Protein AF-X5S9A6-F1 (afdb_monomer_lite)

Secondary structure (DSSP, 8-state):
--HHHHHHHHH---HHHHHHHHHS-TTHHHHHHTT----HHHHHHHHHHHHS-EEEEE-TTS-EEEEETTT--EEEESSHHHHHHHHHHHHHHHS--

Foldseek 3Di:
DDLVVVLCVVPVDDQQVLCCQQPNGRCVSVCVVVVHDDDPVSVVSSVCVSPFPKDWDADPQQKIWIAGPPVRDIAIDSHSSVRVVVSVVVVVVVDDD

Structure (mmCIF, N/CA/C/O backbone):
data_AF-X5S9A6-F1
#
_entry.id   AF-X5S9A6-F1
#
loop_
_atom_site.group_PDB
_atom_site.id
_atom_site.type_symbol
_atom_site.label_atom_id
_atom_site.label_alt_id
_atom_site.label_comp_id
_atom_site.label_asym_id
_atom_site.label_entity_id
_atom_site.label_seq_id
_atom_site.pdbx_PDB_ins_code
_atom_site.Cartn_x
_atom_site.Cartn_y
_atom_site.Cartn_z
_atom_site.occupancy
_atom_site.B_iso_or_equiv
_atom_site.auth_seq_id
_atom_site.auth_comp_id
_atom_site.auth_asym_id
_atom_site.auth_atom_id
_atom_site.pdbx_PDB_model_num
ATOM 1 N N . MET A 1 1 ? -3.697 -2.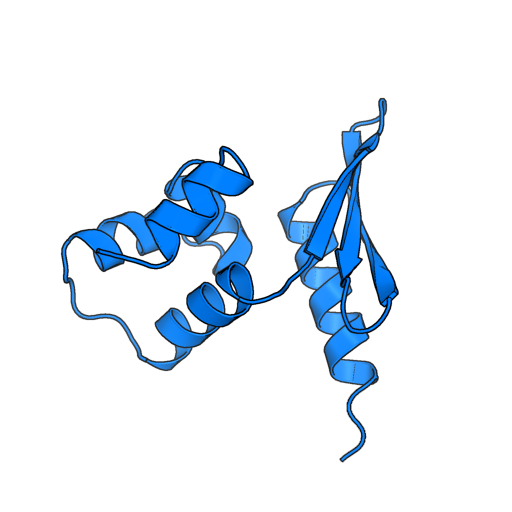917 20.071 1.00 45.66 1 MET A N 1
ATOM 2 C CA . MET A 1 1 ? -2.338 -3.267 19.602 1.00 45.66 1 MET A CA 1
ATOM 3 C C . MET A 1 1 ? -2.434 -3.474 18.107 1.00 45.66 1 MET A C 1
ATOM 5 O O . MET A 1 1 ? -2.884 -4.518 17.668 1.00 45.66 1 MET A O 1
ATOM 9 N N . SER A 1 2 ? -2.266 -2.370 17.382 1.00 59.97 2 SER A N 1
ATOM 10 C CA . SER A 1 2 ? -2.999 -2.079 16.150 1.00 59.97 2 SER A CA 1
ATOM 11 C C . SER A 1 2 ? -2.473 -2.835 14.935 1.00 59.97 2 SER A C 1
ATOM 13 O O . SER A 1 2 ? -1.271 -3.040 14.811 1.00 59.97 2 SER A O 1
ATOM 15 N N . GLU A 1 3 ? -3.372 -3.162 14.005 1.00 64.31 3 GLU A N 1
ATOM 16 C CA . GLU A 1 3 ? -3.083 -3.650 12.643 1.00 64.31 3 GLU A CA 1
ATOM 17 C C . GLU A 1 3 ? -1.916 -2.896 11.970 1.00 64.31 3 GLU A C 1
ATOM 19 O O . GLU A 1 3 ? -1.127 -3.483 11.235 1.00 64.31 3 GLU A O 1
ATOM 24 N N . ILE A 1 4 ? -1.730 -1.618 12.323 1.00 65.88 4 ILE A N 1
ATOM 25 C CA . ILE A 1 4 ? -0.605 -0.770 11.910 1.00 65.88 4 ILE A CA 1
ATOM 26 C C . ILE A 1 4 ? 0.749 -1.390 12.280 1.00 65.88 4 ILE A C 1
ATOM 28 O O . ILE A 1 4 ? 1.659 -1.384 11.462 1.00 65.88 4 ILE A O 1
ATOM 32 N N . ALA A 1 5 ? 0.912 -1.937 13.487 1.00 65.75 5 ALA A N 1
ATOM 33 C CA . ALA A 1 5 ? 2.168 -2.555 13.919 1.00 65.75 5 ALA A CA 1
ATOM 34 C C . ALA A 1 5 ? 2.469 -3.858 13.153 1.00 65.75 5 ALA A C 1
ATOM 36 O O . ALA A 1 5 ? 3.620 -4.107 12.794 1.00 65.75 5 ALA A O 1
ATOM 37 N N . ALA A 1 6 ? 1.439 -4.656 12.845 1.00 66.62 6 ALA A N 1
ATOM 38 C CA . ALA A 1 6 ? 1.579 -5.857 12.019 1.00 66.62 6 ALA A CA 1
ATOM 39 C C . ALA A 1 6 ? 1.980 -5.497 10.578 1.00 66.62 6 ALA A C 1
ATOM 41 O O . ALA A 1 6 ? 2.912 -6.078 10.020 1.00 66.62 6 ALA A O 1
ATOM 42 N N . PHE A 1 7 ? 1.347 -4.467 10.009 1.00 65.38 7 PHE A N 1
ATOM 43 C CA . PHE A 1 7 ? 1.691 -3.939 8.691 1.00 65.38 7 PHE A CA 1
ATOM 44 C C . PHE A 1 7 ? 3.120 -3.366 8.651 1.00 65.38 7 PHE A C 1
ATOM 46 O O . PHE A 1 7 ? 3.887 -3.633 7.725 1.00 65.38 7 PHE A O 1
ATOM 53 N N . GLN A 1 8 ? 3.532 -2.645 9.696 1.00 66.88 8 GLN A N 1
ATOM 54 C CA . GLN A 1 8 ? 4.889 -2.104 9.827 1.00 66.88 8 GLN A CA 1
ATOM 55 C C . GLN A 1 8 ? 5.961 -3.188 9.874 1.00 66.88 8 GLN A C 1
ATOM 57 O O . GLN A 1 8 ? 7.008 -3.029 9.248 1.00 66.88 8 GLN A O 1
ATOM 62 N N . SER A 1 9 ? 5.700 -4.292 10.576 1.00 64.94 9 SER A N 1
ATOM 63 C CA . SER A 1 9 ? 6.631 -5.421 10.646 1.00 64.94 9 SER A CA 1
ATOM 64 C C . SER A 1 9 ? 6.831 -6.083 9.278 1.00 64.94 9 SER A C 1
ATOM 66 O O . SER A 1 9 ? 7.954 -6.440 8.924 1.00 64.94 9 SER A O 1
ATOM 68 N N . LYS A 1 10 ? 5.765 -6.170 8.472 1.00 63.41 10 LYS A N 1
ATOM 69 C CA . LYS A 1 10 ? 5.784 -6.806 7.149 1.00 63.41 10 LYS A CA 1
ATOM 70 C C . LYS A 1 10 ? 6.437 -5.940 6.067 1.00 63.41 10 LYS A C 1
ATOM 72 O O . LYS A 1 10 ? 7.197 -6.458 5.257 1.00 63.41 10 LYS A O 1
ATOM 77 N N . VAL A 1 11 ? 6.149 -4.636 6.048 1.00 64.94 11 VAL A N 1
ATOM 78 C CA . VAL A 1 11 ? 6.542 -3.738 4.940 1.00 64.94 11 VAL A CA 1
ATOM 79 C C . VAL A 1 11 ? 7.728 -2.826 5.310 1.00 64.94 11 VAL A C 1
ATOM 81 O O . VAL A 1 11 ? 8.287 -2.160 4.446 1.00 64.94 11 VAL A O 1
ATOM 84 N N . LYS A 1 12 ? 8.158 -2.792 6.583 1.00 68.06 12 LYS A N 1
ATOM 85 C CA . LYS A 1 12 ? 9.213 -1.891 7.106 1.00 68.06 12 LYS A CA 1
ATOM 86 C C . LYS A 1 12 ? 8.979 -0.404 6.771 1.00 68.06 12 LYS A C 1
ATOM 88 O O . LYS A 1 12 ? 9.913 0.339 6.476 1.00 68.06 12 LYS A O 1
ATOM 93 N N . VAL A 1 13 ? 7.728 0.051 6.837 1.00 69.81 13 VAL A N 1
ATOM 94 C CA . VAL A 1 13 ? 7.328 1.434 6.510 1.00 69.81 13 VAL A CA 1
ATOM 95 C C . VAL A 1 13 ? 7.115 2.254 7.788 1.00 69.81 13 VAL A C 1
ATOM 97 O O . VAL A 1 13 ? 6.608 1.740 8.780 1.00 69.81 13 VAL A O 1
ATOM 100 N N . ARG A 1 14 ? 7.484 3.543 7.782 1.00 76.56 14 ARG A N 1
ATOM 101 C CA . ARG A 1 14 ? 7.240 4.476 8.903 1.00 76.56 14 ARG A CA 1
ATOM 102 C C . ARG A 1 14 ? 5.779 4.946 8.945 1.00 76.56 14 ARG A C 1
ATOM 104 O O . ARG A 1 14 ? 5.157 5.082 7.894 1.00 76.56 14 ARG A O 1
ATOM 111 N N . ASP A 1 15 ? 5.270 5.295 10.132 1.00 72.62 15 ASP A N 1
ATOM 112 C CA . ASP A 1 15 ? 3.919 5.860 10.350 1.00 72.62 15 ASP A CA 1
ATOM 113 C C . ASP A 1 15 ? 3.567 6.956 9.330 1.00 72.62 15 ASP A C 1
ATOM 115 O O . ASP A 1 15 ? 2.489 6.947 8.735 1.00 72.62 15 ASP A O 1
ATOM 119 N N . SER A 1 16 ? 4.511 7.870 9.093 1.00 74.75 16 SER A N 1
ATOM 120 C CA . SER A 1 16 ? 4.323 9.013 8.202 1.00 74.75 16 SER A CA 1
ATOM 121 C C . SER A 1 16 ? 4.103 8.621 6.751 1.00 74.75 16 SER A C 1
ATOM 123 O O . SER A 1 16 ? 3.279 9.225 6.075 1.00 74.75 16 SER A O 1
ATOM 125 N N . ASN A 1 17 ? 4.780 7.572 6.289 1.00 73.69 17 ASN A N 1
ATOM 126 C CA . ASN A 1 17 ? 4.601 7.077 4.932 1.00 73.69 17 ASN A CA 1
ATOM 127 C C . ASN A 1 17 ? 3.249 6.374 4.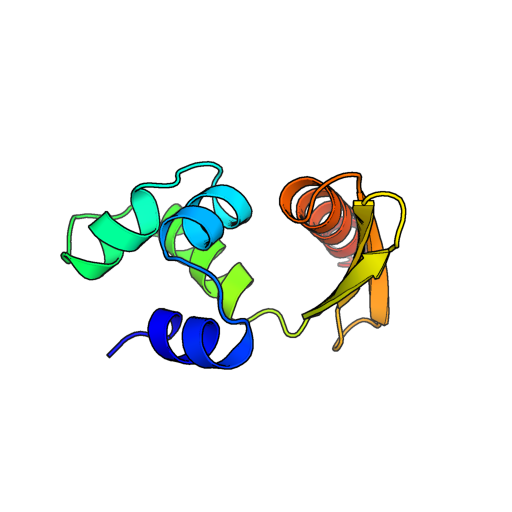795 1.00 73.69 17 ASN A C 1
ATOM 129 O O . ASN A 1 17 ? 2.572 6.580 3.800 1.00 73.69 17 ASN A O 1
ATOM 133 N N . ILE A 1 18 ? 2.803 5.615 5.802 1.00 73.69 18 ILE A N 1
ATOM 134 C CA . ILE A 1 18 ? 1.479 4.969 5.774 1.00 73.69 18 ILE A CA 1
ATOM 135 C C . ILE A 1 18 ? 0.372 6.025 5.661 1.00 73.69 18 ILE A C 1
ATOM 137 O O . ILE A 1 18 ? -0.514 5.902 4.821 1.00 73.69 18 ILE A O 1
ATOM 141 N N . GLY A 1 19 ? 0.438 7.086 6.471 1.00 74.81 19 GLY A N 1
ATOM 142 C CA . GLY A 1 19 ? -0.541 8.173 6.416 1.00 74.81 19 GLY A CA 1
ATOM 143 C C . GLY A 1 19 ? -0.496 8.955 5.101 1.00 74.81 19 GLY A C 1
ATOM 144 O O . GLY A 1 19 ? -1.540 9.262 4.524 1.00 74.81 19 GLY A O 1
ATOM 145 N N . LEU A 1 20 ? 0.708 9.216 4.586 1.00 75.06 20 LEU A N 1
ATOM 146 C CA . LEU A 1 20 ? 0.898 9.872 3.295 1.00 75.06 20 LEU A CA 1
ATOM 147 C C . LEU A 1 20 ? 0.339 9.026 2.138 1.00 75.06 20 LEU A C 1
ATOM 149 O O . LEU A 1 20 ? -0.340 9.555 1.270 1.00 75.06 20 LEU A O 1
ATOM 153 N N . ILE A 1 21 ? 0.554 7.711 2.143 1.00 69.94 21 ILE A N 1
ATOM 154 C CA . ILE A 1 21 ? 0.106 6.833 1.054 1.00 69.94 21 ILE A CA 1
ATOM 155 C C . ILE A 1 21 ? -1.407 6.583 1.127 1.00 69.94 21 ILE A C 1
ATOM 157 O O . ILE A 1 21 ? -2.098 6.656 0.116 1.00 69.94 21 ILE A O 1
ATOM 161 N N . ALA A 1 22 ? -1.944 6.301 2.316 1.00 72.88 22 ALA A N 1
ATOM 162 C CA . ALA A 1 22 ? -3.354 5.950 2.465 1.00 72.88 22 ALA A CA 1
ATOM 163 C C . ALA A 1 22 ? -4.297 7.164 2.372 1.00 72.88 22 ALA A C 1
ATOM 165 O O . ALA A 1 22 ? -5.461 7.017 1.989 1.00 72.88 22 ALA A O 1
ATOM 166 N N . LEU A 1 23 ? -3.825 8.348 2.779 1.00 72.88 23 LEU A N 1
ATOM 167 C CA . LEU A 1 23 ? -4.667 9.528 3.007 1.00 72.88 23 LEU A CA 1
ATOM 168 C C . LEU A 1 23 ? -4.046 10.860 2.573 1.00 72.88 23 LEU A C 1
ATOM 170 O O . LEU A 1 23 ? -4.702 11.888 2.728 1.00 72.88 23 LEU A O 1
ATOM 174 N N . ASN A 1 24 ? -2.805 10.874 2.080 1.00 72.94 24 ASN A N 1
ATOM 175 C CA . ASN A 1 24 ? -2.017 12.095 1.884 1.00 72.94 24 ASN A CA 1
ATOM 176 C C . ASN A 1 24 ? -1.836 12.935 3.173 1.00 72.94 24 ASN A C 1
ATOM 178 O O . ASN A 1 24 ? -1.597 14.138 3.109 1.00 72.94 24 ASN A O 1
ATOM 182 N N . ASP A 1 25 ? -1.933 12.310 4.358 1.00 75.62 25 ASP A N 1
ATOM 183 C CA . ASP A 1 25 ? -1.716 12.956 5.664 1.00 75.62 25 ASP A CA 1
ATOM 184 C C . ASP A 1 25 ? -0.668 12.174 6.482 1.00 75.62 25 ASP A C 1
ATOM 186 O O . ASP A 1 25 ? -0.991 11.165 7.118 1.00 75.62 25 ASP A O 1
ATOM 190 N N . PRO A 1 26 ? 0.592 12.642 6.538 1.00 78.38 26 PRO A N 1
ATOM 191 C CA . PRO A 1 26 ? 1.671 11.942 7.233 1.00 78.38 26 PRO A CA 1
ATOM 192 C C . PRO A 1 26 ? 1.543 11.945 8.765 1.00 78.38 26 PRO A C 1
ATOM 194 O O . PRO A 1 26 ? 2.250 11.199 9.439 1.00 78.38 26 PRO A O 1
ATOM 197 N N . LYS A 1 27 ? 0.674 12.768 9.362 1.00 81.25 27 LYS A N 1
ATOM 198 C CA . LYS A 1 27 ? 0.458 12.790 10.822 1.00 81.25 27 LYS A CA 1
ATOM 199 C C . LYS A 1 27 ? -0.737 11.940 11.243 1.00 81.25 27 LYS A C 1
ATOM 201 O O . LYS A 1 27 ? -0.934 11.718 12.439 1.00 81.25 27 LYS A O 1
ATOM 206 N N . PHE A 1 28 ? -1.529 11.456 10.288 1.00 78.31 28 PHE A N 1
ATOM 207 C CA . PHE A 1 28 ? -2.755 10.722 10.572 1.00 78.31 28 PHE A CA 1
ATOM 208 C C . PHE A 1 28 ? -2.512 9.460 11.401 1.00 78.31 28 PHE A C 1
ATOM 210 O O . PHE A 1 28 ? -3.183 9.246 12.407 1.00 78.31 28 PHE A O 1
ATOM 217 N N . VAL A 1 29 ? -1.529 8.644 11.020 1.00 75.69 29 VAL A N 1
ATOM 218 C CA . VAL A 1 29 ? -1.244 7.364 11.689 1.00 75.69 29 VAL A CA 1
ATOM 219 C C . VAL A 1 29 ? -0.754 7.577 13.120 1.00 75.69 29 VAL A C 1
ATOM 221 O O . VAL A 1 29 ? -1.175 6.859 14.024 1.00 75.69 29 VAL A O 1
ATOM 224 N N . THR A 1 30 ? 0.048 8.619 13.353 1.00 80.44 30 THR A N 1
ATOM 225 C CA . THR A 1 30 ? 0.473 9.026 14.698 1.00 80.44 30 THR A CA 1
ATOM 226 C C . THR A 1 30 ? -0.725 9.461 15.547 1.00 80.44 30 THR A C 1
ATOM 228 O O . THR A 1 30 ? -0.903 8.953 16.649 1.00 80.44 30 THR A O 1
ATOM 231 N N . ARG A 1 31 ? -1.618 10.311 15.015 1.00 77.94 31 ARG A N 1
ATOM 232 C CA . ARG A 1 31 ? -2.856 10.728 15.709 1.00 77.94 31 ARG A CA 1
ATOM 233 C C . ARG A 1 31 ? -3.779 9.547 16.013 1.00 77.94 31 ARG A C 1
ATOM 235 O O . ARG A 1 31 ? -4.375 9.491 17.086 1.00 77.94 31 ARG A O 1
ATOM 242 N N . LEU A 1 32 ? -3.888 8.608 15.076 1.00 76.81 32 LEU A N 1
ATOM 243 C CA . LEU A 1 32 ? -4.672 7.389 15.237 1.00 76.81 32 LEU A CA 1
ATOM 244 C C . LEU A 1 32 ? -4.096 6.506 16.356 1.00 76.81 32 LEU A C 1
ATOM 246 O O . LEU A 1 32 ? -4.853 5.972 17.162 1.00 76.81 32 LEU A O 1
ATOM 250 N N . ARG A 1 33 ? -2.764 6.400 16.450 1.00 72.88 33 ARG A N 1
ATOM 251 C CA . ARG A 1 33 ? -2.058 5.673 17.519 1.00 72.88 33 ARG A CA 1
ATOM 252 C C . ARG A 1 33 ? -2.202 6.354 18.887 1.00 72.88 33 ARG A C 1
ATOM 254 O O . ARG A 1 33 ? -2.313 5.657 19.887 1.00 72.88 33 ARG A O 1
ATOM 261 N N . GLU A 1 34 ? -2.272 7.682 18.924 1.00 79.12 34 GLU A N 1
ATOM 262 C CA . GLU A 1 34 ? -2.549 8.476 20.134 1.00 79.12 34 GLU A CA 1
ATOM 263 C C . GLU A 1 34 ? -4.014 8.402 20.611 1.00 79.12 34 GLU A C 1
ATOM 265 O O . GLU A 1 34 ? -4.363 9.017 21.616 1.00 79.12 34 GLU A O 1
ATOM 270 N N . GLY A 1 35 ? -4.899 7.689 19.900 1.00 69.44 35 GLY A N 1
ATOM 271 C CA . GLY A 1 35 ? -6.316 7.583 20.266 1.00 69.44 35 GLY A CA 1
ATOM 272 C C . GLY A 1 35 ? -7.113 8.870 20.025 1.00 69.44 35 GLY A C 1
ATOM 273 O O . GLY A 1 35 ? -8.184 9.060 20.604 1.00 69.44 35 GLY A O 1
ATOM 274 N N . ARG A 1 36 ? -6.610 9.776 19.175 1.00 75.25 36 ARG A N 1
ATOM 275 C CA . ARG A 1 36 ? -7.319 11.008 18.807 1.00 75.25 36 ARG A CA 1
ATOM 276 C C . ARG A 1 36 ? -8.578 10.674 18.005 1.00 75.25 36 ARG A C 1
ATOM 278 O O . ARG A 1 36 ? -8.631 9.690 17.266 1.00 75.25 36 ARG A O 1
ATOM 285 N N . ARG A 1 37 ? -9.587 11.545 18.107 1.00 71.31 37 ARG A N 1
ATOM 286 C CA . ARG A 1 37 ? -10.847 11.432 17.359 1.00 71.31 37 ARG A CA 1
ATOM 287 C C . ARG A 1 37 ? -10.541 11.401 15.856 1.00 71.31 37 ARG A C 1
ATOM 289 O O . ARG A 1 37 ? -10.034 12.376 15.305 1.00 71.31 37 ARG A O 1
ATOM 296 N N . CYS A 1 38 ? -10.822 10.274 15.212 1.00 70.44 38 CYS A N 1
ATOM 297 C CA . CYS A 1 38 ? -10.667 10.085 13.775 1.00 70.44 38 CYS A CA 1
ATOM 298 C C . CYS A 1 38 ? -12.044 9.930 13.130 1.00 70.44 38 CYS A C 1
ATOM 300 O O . CYS A 1 38 ? -12.968 9.378 13.729 1.00 70.44 38 CYS A O 1
ATOM 302 N N . TRP A 1 39 ? -12.185 10.441 11.910 1.00 75.69 39 TRP A N 1
ATOM 303 C CA . TRP A 1 39 ? -13.396 10.230 11.130 1.00 75.69 39 TRP A CA 1
ATOM 304 C C . TRP A 1 39 ? -13.442 8.763 10.672 1.00 75.69 39 TRP A C 1
ATOM 306 O O . TRP A 1 39 ? -12.416 8.247 10.211 1.00 75.69 39 TRP A O 1
ATOM 316 N N . PRO A 1 40 ? -14.591 8.074 10.797 1.00 72.75 40 PRO A N 1
ATOM 317 C CA . PRO A 1 40 ? -14.692 6.646 10.502 1.00 72.75 40 PRO A CA 1
ATOM 318 C C . PRO A 1 40 ? -14.327 6.305 9.050 1.00 72.75 40 PRO A C 1
ATOM 320 O O . PRO A 1 40 ? -13.642 5.312 8.816 1.00 72.75 40 PRO A O 1
ATOM 323 N N . GLU A 1 41 ? -14.680 7.156 8.085 1.00 72.38 41 GLU A N 1
ATOM 324 C CA . GLU A 1 41 ? -14.304 6.987 6.671 1.00 72.38 41 GLU A CA 1
ATOM 325 C C . GLU A 1 41 ? -12.787 7.059 6.453 1.00 72.38 41 GLU A C 1
ATOM 327 O O . GLU A 1 41 ? -12.204 6.285 5.693 1.00 72.38 41 GLU A O 1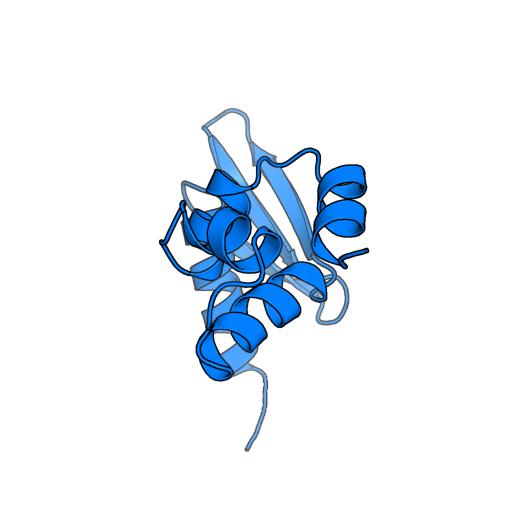
ATOM 332 N N . THR A 1 42 ? -12.123 7.967 7.166 1.00 72.75 42 THR A N 1
ATOM 333 C CA . THR A 1 42 ? -10.671 8.156 7.105 1.00 72.75 42 THR A CA 1
ATOM 334 C C . THR A 1 42 ? -9.939 6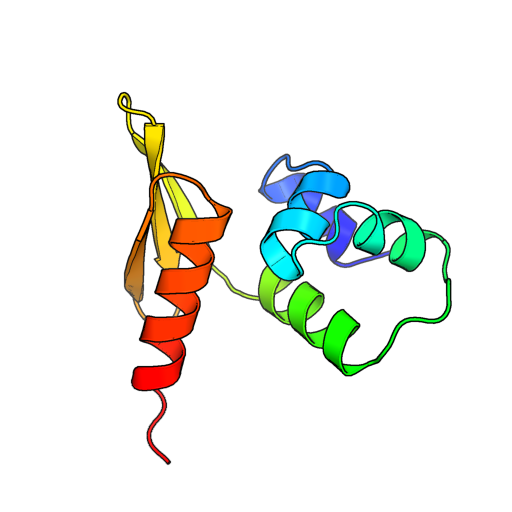.965 7.724 1.00 72.75 42 THR A C 1
ATOM 336 O O . THR A 1 42 ? -8.954 6.479 7.172 1.00 72.75 42 THR A O 1
ATOM 339 N N . ALA A 1 43 ? -10.459 6.431 8.833 1.00 71.25 43 ALA A N 1
ATOM 340 C CA . ALA A 1 43 ? -9.945 5.205 9.435 1.00 71.25 43 ALA A CA 1
ATOM 341 C C . ALA A 1 43 ? -10.157 3.980 8.530 1.00 71.25 43 ALA A C 1
ATOM 343 O O . ALA A 1 43 ? -9.283 3.113 8.482 1.00 71.25 43 ALA A O 1
ATOM 344 N N . LYS A 1 44 ? -11.278 3.923 7.794 1.00 72.56 44 LYS A N 1
ATOM 345 C CA . LYS A 1 44 ? -11.560 2.857 6.826 1.00 72.56 44 LYS A CA 1
ATOM 346 C C . LYS A 1 44 ? -10.512 2.831 5.714 1.00 72.56 44 LYS A C 1
ATOM 348 O O . LYS A 1 44 ? -9.913 1.792 5.503 1.00 72.56 44 LYS A O 1
ATOM 353 N N . LYS A 1 45 ? -10.164 3.975 5.113 1.00 69.81 45 LYS A N 1
ATOM 354 C CA . LYS A 1 45 ? -9.122 4.043 4.063 1.00 69.81 45 LYS A CA 1
ATOM 355 C C . LYS A 1 45 ? -7.763 3.488 4.509 1.00 69.81 45 LYS A C 1
ATOM 357 O O . LYS A 1 45 ? -7.096 2.819 3.727 1.00 69.81 45 LYS A O 1
ATOM 362 N N . VAL A 1 46 ? -7.355 3.748 5.755 1.00 70.81 46 VAL A N 1
ATOM 363 C CA . VAL A 1 46 ? -6.097 3.208 6.307 1.00 70.81 46 VAL A CA 1
ATOM 364 C C . VAL A 1 46 ? -6.212 1.721 6.603 1.00 70.81 46 VAL A C 1
ATOM 366 O O . VAL A 1 46 ? -5.260 0.991 6.359 1.00 70.81 46 VAL A O 1
ATOM 369 N N . ARG A 1 47 ? -7.361 1.250 7.095 1.00 71.00 47 ARG A N 1
ATOM 370 C CA . ARG A 1 47 ? -7.600 -0.188 7.275 1.00 71.00 47 ARG A CA 1
ATOM 371 C C . ARG A 1 47 ? -7.640 -0.934 5.951 1.00 71.00 47 ARG A C 1
ATOM 373 O O . ARG A 1 47 ? -6.965 -1.944 5.846 1.00 71.00 47 ARG A O 1
ATOM 380 N N . ASP A 1 48 ? -8.309 -0.401 4.936 1.00 69.38 48 ASP A N 1
ATOM 381 C CA . ASP A 1 48 ? -8.313 -0.971 3.587 1.00 69.38 48 ASP A CA 1
ATOM 382 C C . ASP A 1 48 ? -6.884 -1.042 3.031 1.00 69.38 48 ASP A C 1
ATOM 384 O O . ASP A 1 48 ? -6.488 -2.059 2.481 1.00 69.38 48 ASP A O 1
ATOM 388 N N . PHE A 1 49 ? -6.071 0.001 3.243 1.00 69.25 49 PHE A N 1
ATOM 389 C CA . PHE A 1 49 ? -4.648 -0.011 2.885 1.00 69.25 49 PHE A CA 1
ATOM 390 C C . PHE A 1 49 ? -3.855 -1.088 3.638 1.00 69.25 49 PHE A C 1
ATOM 392 O O . PHE A 1 49 ? -3.040 -1.781 3.046 1.00 69.25 49 PHE A O 1
ATOM 399 N N . MET A 1 50 ? -4.089 -1.263 4.940 1.00 67.31 50 MET A N 1
ATOM 400 C CA . MET A 1 50 ? -3.388 -2.284 5.730 1.00 67.31 50 MET A CA 1
ATOM 401 C C . MET A 1 50 ? -3.866 -3.712 5.440 1.00 67.31 50 MET A C 1
ATOM 403 O O . MET A 1 50 ? -3.088 -4.653 5.593 1.00 67.31 50 MET A O 1
ATOM 407 N N . SER A 1 51 ? -5.138 -3.866 5.074 1.00 64.06 51 SER A N 1
ATOM 408 C CA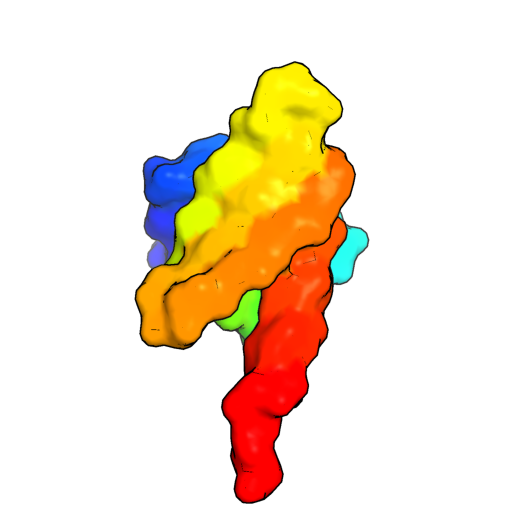 . SER A 1 51 ? -5.796 -5.145 4.810 1.00 64.06 51 SER A CA 1
ATOM 409 C C . SER A 1 51 ? -5.601 -5.615 3.375 1.00 64.06 51 SER A C 1
ATOM 411 O O . SER A 1 51 ? -5.642 -6.820 3.139 1.00 64.06 51 SER A O 1
ATOM 413 N N . ALA A 1 52 ? -5.405 -4.700 2.423 1.00 64.56 52 ALA A N 1
ATOM 414 C CA . ALA A 1 52 ? -5.205 -5.074 1.036 1.00 64.56 52 ALA A CA 1
ATOM 415 C C . ALA A 1 52 ? -3.889 -5.850 0.905 1.00 64.56 52 ALA A C 1
ATOM 417 O O . ALA A 1 52 ? -2.798 -5.390 1.256 1.00 64.56 52 ALA A O 1
ATOM 418 N N . ALA A 1 53 ? -4.011 -7.083 0.430 1.00 65.19 53 ALA A N 1
ATOM 419 C CA . ALA A 1 53 ? -2.891 -7.969 0.221 1.00 65.19 53 ALA A CA 1
ATOM 420 C C . ALA A 1 53 ? -2.216 -7.579 -1.096 1.00 65.19 53 ALA A C 1
ATOM 422 O O . ALA A 1 53 ? -2.442 -8.216 -2.111 1.00 65.19 53 ALA A O 1
ATOM 423 N N . TYR A 1 54 ? -1.394 -6.531 -1.107 1.00 73.06 54 TYR A N 1
ATOM 424 C CA . TYR A 1 54 ? -0.598 -6.172 -2.282 1.00 73.06 54 TYR A CA 1
ATOM 425 C C . TYR A 1 54 ? 0.899 -6.360 -2.037 1.00 73.06 54 TYR A C 1
ATOM 427 O O . TYR A 1 54 ? 1.414 -6.192 -0.928 1.00 73.06 54 TYR A O 1
ATOM 435 N N . THR A 1 55 ? 1.615 -6.705 -3.102 1.00 81.94 55 THR A N 1
ATOM 436 C CA . THR A 1 55 ? 3.077 -6.642 -3.166 1.00 81.94 55 THR A CA 1
ATOM 437 C C . THR A 1 55 ? 3.488 -5.456 -4.025 1.00 81.94 55 THR A C 1
ATOM 439 O O . THR A 1 55 ? 2.739 -5.020 -4.895 1.00 81.94 55 THR A O 1
ATOM 442 N N . HIS A 1 56 ? 4.675 -4.905 -3.787 1.00 85.81 56 HIS A N 1
ATOM 443 C CA . HIS A 1 56 ? 5.250 -3.916 -4.691 1.00 85.81 56 HIS A CA 1
ATOM 444 C C . HIS A 1 56 ? 6.746 -4.149 -4.869 1.00 85.81 56 HIS A C 1
ATOM 446 O O . HIS A 1 56 ? 7.403 -4.718 -3.996 1.00 85.81 56 HIS A O 1
ATOM 452 N N . ILE A 1 57 ? 7.262 -3.695 -6.005 1.00 86.75 57 ILE A N 1
ATOM 453 C CA . ILE A 1 57 ? 8.688 -3.612 -6.308 1.00 86.75 57 ILE A CA 1
ATOM 454 C C . ILE A 1 57 ? 9.014 -2.191 -6.761 1.00 86.75 57 ILE A C 1
ATOM 456 O O . ILE A 1 57 ? 8.169 -1.517 -7.352 1.00 86.75 57 ILE A O 1
ATOM 460 N N . THR A 1 58 ? 10.241 -1.754 -6.503 1.00 90.75 58 THR A N 1
ATOM 461 C CA . THR A 1 58 ? 10.784 -0.510 -7.054 1.00 90.75 58 THR A CA 1
ATOM 462 C C . THR A 1 58 ? 11.880 -0.872 -8.042 1.00 90.75 58 THR A C 1
ATOM 464 O O . THR A 1 58 ? 12.818 -1.591 -7.693 1.00 90.75 58 THR A O 1
ATOM 467 N N . THR A 1 59 ? 11.741 -0.422 -9.281 1.00 92.00 59 THR A N 1
ATOM 468 C CA . THR A 1 59 ? 12.720 -0.632 -10.348 1.00 92.00 59 THR A CA 1
ATOM 469 C C . THR A 1 59 ? 13.918 0.306 -10.181 1.00 92.00 59 THR A C 1
ATOM 471 O O . THR A 1 59 ? 13.886 1.265 -9.410 1.00 92.00 59 THR A O 1
ATOM 474 N N . ALA A 1 60 ? 15.009 0.023 -10.898 1.00 92.62 60 ALA A N 1
ATOM 475 C CA . ALA A 1 60 ? 16.258 0.783 -10.784 1.00 92.62 60 ALA A CA 1
ATOM 476 C C . ALA A 1 60 ? 16.122 2.267 -11.179 1.00 92.62 60 ALA A C 1
ATOM 478 O O . ALA A 1 60 ? 16.876 3.100 -10.688 1.00 92.62 60 ALA A O 1
ATOM 479 N N . ASP A 1 61 ? 15.155 2.594 -12.038 1.00 92.00 61 ASP A N 1
ATOM 480 C CA . ASP A 1 61 ? 14.806 3.959 -12.453 1.00 92.00 61 ASP A CA 1
ATOM 481 C C . ASP A 1 61 ? 13.841 4.669 -11.480 1.00 92.00 61 ASP A C 1
ATOM 483 O O . ASP A 1 61 ? 13.455 5.810 -11.718 1.00 92.00 61 ASP A O 1
ATOM 487 N N . GLY A 1 62 ? 13.463 4.020 -10.373 1.00 86.56 62 GLY A N 1
ATOM 488 C CA . GLY A 1 62 ? 12.589 4.584 -9.344 1.00 86.56 62 GLY A CA 1
ATOM 489 C C . GLY A 1 62 ? 11.094 4.342 -9.561 1.00 86.56 62 GLY A C 1
ATOM 490 O O . GLY A 1 62 ? 10.304 4.704 -8.688 1.00 86.56 62 GLY A O 1
ATOM 491 N N . THR A 1 63 ? 10.688 3.696 -10.657 1.00 93.19 63 THR A N 1
ATOM 492 C CA . THR A 1 63 ? 9.280 3.337 -10.874 1.00 93.19 63 THR A CA 1
ATOM 493 C C . THR A 1 63 ? 8.823 2.307 -9.840 1.00 93.19 63 THR A C 1
ATOM 495 O O . THR A 1 63 ? 9.493 1.313 -9.563 1.00 93.19 63 THR A O 1
ATOM 498 N N . VAL A 1 64 ? 7.652 2.525 -9.252 1.00 93.06 64 VAL A N 1
ATOM 499 C CA . VAL A 1 64 ? 7.021 1.578 -8.335 1.00 93.06 64 VAL A CA 1
ATOM 500 C C . VAL A 1 64 ? 5.954 0.802 -9.081 1.00 93.06 64 VAL A C 1
ATOM 502 O O . VAL A 1 64 ? 5.043 1.389 -9.656 1.00 93.06 64 VAL A O 1
ATOM 505 N N . ILE A 1 65 ? 6.051 -0.523 -9.038 1.00 92.31 65 ILE A N 1
ATOM 506 C CA . ILE A 1 65 ? 5.052 -1.448 -9.572 1.00 92.31 65 ILE A CA 1
ATOM 507 C C . ILE A 1 65 ? 4.378 -2.115 -8.383 1.00 92.31 65 ILE A C 1
ATOM 509 O O . ILE A 1 65 ? 5.052 -2.713 -7.546 1.00 92.31 65 ILE A O 1
ATOM 513 N N . ILE A 1 66 ? 3.057 -2.020 -8.307 1.00 90.56 66 ILE A N 1
ATOM 514 C CA . ILE A 1 66 ? 2.238 -2.601 -7.249 1.00 90.56 66 ILE A CA 1
ATOM 515 C C . ILE A 1 66 ? 1.273 -3.620 -7.843 1.00 90.56 66 ILE A C 1
ATOM 517 O O . ILE A 1 66 ? 0.677 -3.388 -8.893 1.00 90.56 66 ILE A O 1
ATOM 521 N N . ARG A 1 67 ? 1.110 -4.752 -7.167 1.00 87.62 67 ARG A N 1
ATOM 522 C CA . ARG A 1 67 ? 0.203 -5.821 -7.564 1.00 87.62 67 ARG A CA 1
ATOM 523 C C . ARG A 1 67 ? -0.686 -6.207 -6.400 1.00 87.62 67 ARG A C 1
ATOM 525 O O . ARG A 1 67 ? -0.186 -6.582 -5.344 1.00 87.62 67 ARG A O 1
ATOM 532 N N . ASP A 1 68 ? -1.986 -6.180 -6.630 1.00 85.69 68 ASP A N 1
ATOM 533 C CA . ASP A 1 68 ? -2.962 -6.790 -5.743 1.00 85.69 68 ASP A CA 1
ATOM 534 C C . ASP A 1 68 ? -2.907 -8.321 -5.874 1.00 85.69 68 ASP A C 1
ATOM 536 O O . ASP A 1 68 ? -2.968 -8.870 -6.979 1.00 85.69 68 ASP A O 1
ATOM 540 N N . ILE A 1 69 ? -2.727 -9.019 -4.753 1.00 79.56 69 ILE A N 1
ATOM 541 C CA . ILE A 1 69 ? -2.549 -10.477 -4.716 1.00 79.56 69 ILE A CA 1
ATOM 542 C C . ILE A 1 69 ? -3.884 -11.178 -4.977 1.00 79.56 69 ILE A C 1
ATOM 544 O O . ILE A 1 69 ? -3.893 -12.199 -5.660 1.00 79.56 69 ILE A O 1
ATOM 548 N N . GLU A 1 70 ? -4.994 -10.637 -4.469 1.00 79.00 70 GLU A N 1
ATOM 549 C CA . GLU A 1 70 ? -6.312 -11.275 -4.565 1.00 79.00 70 GLU A CA 1
ATOM 550 C C . GLU A 1 70 ? -6.876 -11.211 -5.988 1.00 79.00 70 GLU A C 1
ATOM 552 O O . GLU A 1 70 ? -7.260 -12.227 -6.563 1.00 79.00 70 GLU A O 1
ATOM 557 N N . SER A 1 71 ? -6.887 -10.025 -6.592 1.00 80.06 71 SER A N 1
ATOM 558 C CA . SER A 1 71 ? -7.453 -9.800 -7.926 1.00 80.06 71 SER A CA 1
ATOM 559 C C . SER A 1 71 ? -6.444 -9.960 -9.067 1.00 80.06 71 SER A C 1
ATOM 561 O O . SER A 1 71 ? -6.835 -9.966 -10.242 1.00 80.06 71 SER A O 1
ATOM 563 N N . GLY A 1 72 ? -5.148 -10.015 -8.742 1.00 85.44 72 GLY A N 1
ATOM 564 C CA . GLY A 1 72 ? -4.041 -10.028 -9.695 1.00 85.44 72 GLY A CA 1
ATOM 565 C C . GLY A 1 72 ? -3.796 -8.698 -10.419 1.00 85.44 72 GLY A C 1
ATOM 566 O O . GLY A 1 72 ? -2.884 -8.635 -11.247 1.00 85.44 72 GLY A O 1
ATOM 567 N N . VAL A 1 73 ? -4.582 -7.650 -10.145 1.00 89.25 73 VAL A N 1
ATOM 568 C CA . VAL A 1 73 ? -4.458 -6.345 -10.811 1.00 89.25 73 VAL A CA 1
ATOM 569 C C . VAL A 1 73 ? -3.108 -5.722 -10.479 1.00 89.25 73 VAL A C 1
ATOM 571 O O . VAL A 1 73 ? -2.654 -5.758 -9.340 1.00 89.25 73 VAL A O 1
ATOM 574 N N . THR A 1 74 ? -2.458 -5.158 -11.492 1.00 92.00 74 THR A N 1
ATOM 575 C CA . THR A 1 74 ? -1.153 -4.511 -11.356 1.00 92.00 74 THR A CA 1
ATOM 576 C C . THR A 1 74 ? -1.250 -3.072 -11.843 1.00 92.00 74 THR A C 1
ATOM 578 O O . THR A 1 74 ? -1.887 -2.809 -12.860 1.00 92.00 74 THR A O 1
ATOM 581 N N . ALA A 1 75 ? -0.615 -2.159 -11.118 1.00 93.44 75 ALA A N 1
ATOM 582 C CA . ALA A 1 75 ? -0.480 -0.755 -11.474 1.00 93.44 75 ALA A CA 1
ATOM 583 C C . ALA A 1 75 ? 0.967 -0.301 -11.272 1.00 93.44 75 ALA A C 1
ATOM 585 O O . ALA A 1 75 ? 1.752 -0.955 -10.582 1.00 93.44 75 ALA A O 1
ATOM 586 N N . SER A 1 76 ? 1.323 0.836 -11.856 1.00 94.25 76 SER A N 1
ATOM 587 C CA . SER A 1 76 ? 2.650 1.423 -11.704 1.00 94.25 76 SER A CA 1
ATOM 588 C C . SER A 1 76 ? 2.580 2.937 -11.598 1.00 94.25 76 SER A C 1
ATOM 590 O O . SER A 1 76 ? 1.674 3.553 -12.150 1.00 94.25 76 SER A O 1
ATOM 592 N N . GLY A 1 77 ? 3.561 3.536 -10.935 1.00 92.38 77 GLY A N 1
ATOM 593 C CA . GLY A 1 77 ? 3.698 4.984 -10.834 1.00 92.38 77 GLY A CA 1
ATOM 594 C C . GLY A 1 77 ? 5.105 5.393 -10.401 1.00 92.38 77 GLY A C 1
ATOM 595 O O . GLY A 1 77 ? 5.869 4.552 -9.930 1.00 92.38 77 GLY A O 1
ATOM 596 N N . PRO A 1 78 ? 5.464 6.680 -10.518 1.00 92.62 78 PRO A N 1
ATOM 597 C CA . PRO A 1 78 ? 6.786 7.189 -10.133 1.00 92.62 78 PRO A CA 1
ATOM 598 C C . PRO A 1 78 ? 7.010 7.190 -8.610 1.00 92.62 78 PRO A C 1
ATOM 600 O O . PRO A 1 78 ? 8.103 7.472 -8.129 1.00 92.62 78 PRO A O 1
ATOM 603 N N . SER A 1 79 ? 5.973 6.886 -7.827 1.00 86.25 79 SER A N 1
ATOM 604 C CA . SER A 1 79 ? 6.049 6.699 -6.383 1.00 86.25 79 SER A CA 1
ATOM 605 C C . SER A 1 79 ? 5.065 5.622 -5.933 1.00 86.25 79 SER A C 1
ATOM 607 O O . SER A 1 79 ? 4.102 5.304 -6.631 1.00 86.25 79 SER A O 1
ATOM 609 N N . LEU A 1 80 ? 5.266 5.085 -4.725 1.00 80.25 80 LEU A N 1
ATOM 610 C CA . LEU A 1 80 ? 4.348 4.102 -4.143 1.00 80.25 80 LEU A CA 1
ATOM 611 C C . LEU A 1 80 ? 2.934 4.672 -3.959 1.00 80.25 80 LEU A C 1
ATOM 613 O O . LEU A 1 80 ? 1.962 3.942 -4.121 1.00 80.25 80 LEU A O 1
ATOM 617 N N . ALA A 1 81 ? 2.814 5.969 -3.661 1.00 79.12 81 ALA A N 1
ATOM 618 C CA . ALA A 1 81 ? 1.523 6.638 -3.536 1.00 79.12 81 ALA A CA 1
ATOM 619 C C . ALA A 1 81 ? 0.785 6.713 -4.880 1.00 79.12 81 ALA A C 1
ATOM 621 O O . ALA A 1 81 ? -0.401 6.400 -4.940 1.00 79.12 81 ALA A O 1
ATOM 622 N N . GLU A 1 82 ? 1.488 7.065 -5.958 1.00 85.75 82 GLU A N 1
ATOM 623 C CA . GLU A 1 82 ? 0.891 7.136 -7.295 1.00 85.75 82 GLU A CA 1
ATOM 624 C C . GLU A 1 82 ? 0.544 5.754 -7.849 1.00 85.75 82 GLU A C 1
ATOM 626 O O . GLU A 1 82 ? -0.566 5.553 -8.336 1.00 85.75 82 GLU A O 1
ATOM 631 N N . ALA A 1 83 ? 1.437 4.773 -7.686 1.00 87.50 83 ALA A N 1
ATOM 632 C CA . ALA A 1 83 ? 1.160 3.392 -8.065 1.00 87.50 83 ALA A CA 1
ATOM 633 C C . ALA A 1 83 ? -0.075 2.847 -7.325 1.00 87.50 83 ALA A C 1
ATOM 635 O O . ALA A 1 83 ? -0.930 2.197 -7.923 1.00 87.50 83 ALA A O 1
ATOM 636 N N . TYR A 1 84 ? -0.205 3.149 -6.027 1.00 84.44 84 TYR A N 1
ATOM 637 C CA . TYR A 1 84 ? -1.361 2.748 -5.225 1.00 84.44 84 TYR A CA 1
ATOM 638 C C . TYR A 1 84 ? -2.652 3.470 -5.634 1.00 84.44 84 TYR A C 1
ATOM 640 O O . TYR A 1 84 ? -3.716 2.850 -5.676 1.00 84.44 84 TYR A O 1
ATOM 648 N N . ALA A 1 85 ? -2.585 4.766 -5.952 1.00 83.94 85 ALA A N 1
ATOM 649 C CA . ALA A 1 85 ? -3.735 5.521 -6.442 1.00 83.94 85 ALA A CA 1
ATOM 650 C C . ALA A 1 85 ? -4.267 4.936 -7.759 1.00 83.94 85 ALA A C 1
ATOM 652 O O . ALA A 1 85 ? -5.478 4.747 -7.900 1.00 83.94 85 ALA A O 1
ATOM 653 N N . GLU A 1 86 ? -3.3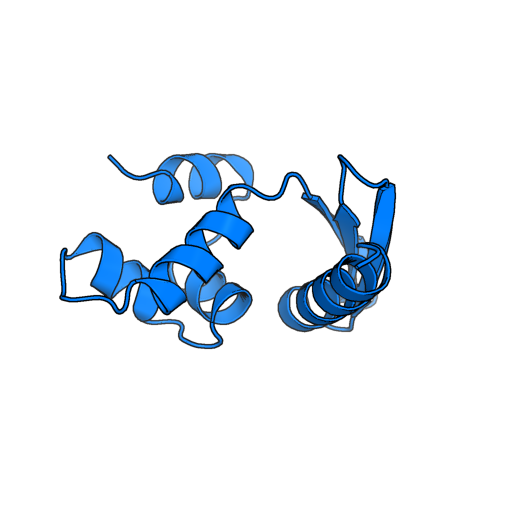69 4.572 -8.675 1.00 88.88 86 GLU A N 1
ATOM 654 C CA . GLU A 1 86 ? -3.747 3.920 -9.928 1.00 88.88 86 GLU A CA 1
ATOM 655 C C . GLU A 1 86 ? -4.286 2.503 -9.693 1.00 88.88 86 GLU A C 1
ATOM 657 O O . GLU A 1 86 ? -5.320 2.141 -10.253 1.00 88.88 86 GLU A O 1
ATOM 662 N N . LEU A 1 87 ? -3.684 1.723 -8.787 1.00 87.62 87 LEU A N 1
ATOM 663 C CA . LEU A 1 87 ? -4.220 0.411 -8.406 1.00 87.62 87 LEU A CA 1
ATOM 664 C C . LEU A 1 87 ? -5.656 0.523 -7.887 1.00 87.62 87 LEU A C 1
ATOM 666 O O . LEU A 1 87 ? -6.528 -0.233 -8.308 1.00 87.62 87 LEU A O 1
ATOM 670 N N . ARG A 1 88 ? -5.923 1.493 -7.007 1.00 84.12 88 ARG A N 1
ATOM 671 C CA . ARG A 1 88 ? -7.274 1.744 -6.492 1.00 84.12 88 ARG A CA 1
ATOM 672 C C . ARG A 1 88 ? -8.253 2.117 -7.594 1.00 84.12 88 ARG A C 1
ATOM 674 O O . ARG A 1 88 ? -9.389 1.652 -7.566 1.00 84.12 88 ARG A O 1
ATOM 681 N N . ARG A 1 89 ? -7.824 2.936 -8.555 1.00 86.69 89 ARG A N 1
ATOM 682 C CA . ARG A 1 89 ? -8.640 3.291 -9.717 1.00 86.69 89 ARG A CA 1
ATOM 683 C C . ARG A 1 89 ? -9.002 2.049 -10.530 1.00 86.69 89 ARG A C 1
ATOM 685 O O . ARG A 1 89 ? -10.168 1.873 -10.862 1.00 86.69 89 ARG A O 1
ATOM 692 N N . LEU A 1 90 ? -8.031 1.180 -10.808 1.00 87.62 90 LEU A N 1
ATOM 693 C CA . LEU A 1 90 ? -8.250 -0.054 -11.566 1.00 87.62 90 LEU A CA 1
ATOM 694 C C . LEU A 1 90 ? -9.155 -1.047 -10.826 1.00 87.62 90 LEU A C 1
ATOM 696 O O . LEU A 1 90 ? -10.017 -1.661 -11.449 1.00 87.62 90 LEU A O 1
ATOM 700 N N . LEU A 1 91 ? -8.998 -1.184 -9.507 1.00 84.25 91 LEU A N 1
ATOM 701 C CA . LEU A 1 91 ? -9.859 -2.038 -8.683 1.00 84.25 91 LEU A CA 1
ATOM 702 C C . LEU A 1 91 ? -11.307 -1.531 -8.655 1.00 84.25 91 LEU A C 1
ATOM 704 O O . LEU A 1 91 ? -12.224 -2.325 -8.831 1.00 84.25 91 LEU A O 1
ATOM 708 N N . ALA A 1 92 ? -11.513 -0.216 -8.535 1.00 81.50 92 ALA A N 1
ATOM 709 C CA . ALA A 1 92 ? -12.846 0.390 -8.552 1.00 81.50 92 ALA A CA 1
ATOM 710 C C . ALA A 1 92 ? -13.577 0.226 -9.899 1.00 81.50 92 ALA A C 1
ATOM 712 O O . ALA A 1 92 ? -14.801 0.234 -9.935 1.00 81.50 92 ALA A O 1
ATOM 713 N N . VAL A 1 93 ? -12.845 0.065 -11.008 1.00 75.62 93 VAL A N 1
ATOM 714 C CA . VAL A 1 93 ? -13.425 -0.226 -12.335 1.00 75.62 93 VAL A CA 1
ATOM 715 C C . VAL A 1 93 ? -13.820 -1.704 -12.476 1.00 75.62 93 VAL A C 1
ATOM 717 O O . VAL A 1 93 ? -14.621 -2.049 -13.341 1.00 75.62 93 VAL A O 1
ATOM 720 N N . LYS A 1 94 ? -13.260 -2.591 -11.645 1.00 61.97 94 LYS A N 1
ATOM 721 C CA . LYS A 1 94 ? -13.431 -4.046 -11.755 1.00 61.97 94 LYS A CA 1
ATOM 722 C C . LYS A 1 94 ? -14.586 -4.596 -10.909 1.00 61.97 94 LYS A C 1
ATOM 724 O O . LYS A 1 94 ? -14.988 -5.730 -11.149 1.00 61.97 94 LYS A O 1
ATOM 729 N N . GLU A 1 95 ? -15.116 -3.830 -9.954 1.00 51.31 95 GLU A N 1
ATOM 730 C CA . GLU A 1 95 ? -16.350 -4.183 -9.239 1.00 51.31 95 GLU A CA 1
ATOM 731 C C . GLU A 1 95 ? -17.569 -3.841 -10.119 1.00 51.31 95 GLU A C 1
ATOM 733 O O . GLU A 1 95 ? -17.806 -2.660 -10.385 1.00 51.31 95 GLU A O 1
ATOM 738 N N . PRO A 1 96 ? -18.338 -4.827 -10.625 1.00 44.28 96 PRO A N 1
ATOM 739 C CA . PRO A 1 96 ? -19.608 -4.529 -11.270 1.00 44.28 96 PRO A CA 1
ATOM 740 C C . PRO A 1 96 ? -20.627 -4.071 -10.215 1.00 44.28 96 PRO A C 1
ATOM 742 O O . PRO A 1 96 ? -20.607 -4.544 -9.077 1.00 44.28 96 PRO A O 1
ATOM 745 N N . ALA A 1 97 ? -21.491 -3.136 -10.619 1.00 41.28 97 ALA A N 1
ATOM 746 C CA . ALA A 1 97 ? -22.674 -2.705 -9.874 1.00 41.28 97 ALA A CA 1
ATOM 747 C C . ALA A 1 97 ? -23.638 -3.862 -9.563 1.00 41.28 97 ALA A C 1
ATOM 749 O O . ALA A 1 97 ? -23.679 -4.829 -10.362 1.00 41.28 97 ALA A O 1
#

Radius of gyration: 13.64 Å; chains: 1; bounding box: 39×24×33 Å

Sequence (97 aa):
MSEIAAFQSKVKVRDSNIGLIALNDPKFVTRLREGRRCWPETAKKVRDFMSAAYTHITTADGTVIIRDIESGVTASGPSLAEAYAELRRLLAVKEPA

pLDDT: mean 76.47, std 11.08, range [41.28, 94.25]